Protein AF-A0A9C8JD00-F1 (afdb_monomer)

Nearest PDB structures (foldseek):
  8iuj-assembly1_4H  TM=4.743E-01  e=2.449E-01  Euglena gracilis
  5odv-assembly1_A  TM=2.960E-01  e=6.473E-01  Watermelon mosaic virus
  2ykq-assembly1_B  TM=3.484E-01  e=7.116E+00  Homo sapiens
  4dcz-assembly3_B  TM=2.017E-01  e=9.838E+00  Mycoplasmoides genitalium G37

Mean predicted aligned error: 8.98 Å

Solvent-accessible surface area (backbone atoms only — not comparable to full-atom values): 4207 Å² total; per-residue (Å²): 139,80,83,83,79,82,76,79,76,77,66,81,76,78,76,89,51,31,67,58,49,30,59,74,69,38,31,64,75,75,28,68,77,38,30,44,54,38,88,89,56,42,56,26,36,48,41,79,58,86,100,39,77,47,77,42,47,53,65,60,54,62,60,69,72,108

Secondary structure (DSSP, 8-state):
-----------------HHHHHHHTTHHHHHTTTEEE-TTS-EEEEEEETTEEEEEEHHHHHHHT-

Foldseek 3Di:
DDDDDPPPPPDPPPPDFLVNVCVVVVCCVVCVQQWGADRVGAIWGWDDDPPDTDIDGPVVVVVVVD

Sequence (66 aa):
MNSIVDSNHQQPKLEWDSEQSAKLYGVREWGADCFDISPEGNAVVSVQFGDKTVQVPLIDIVEGMK

Structure (mmCIF, N/CA/C/O backbone):
data_AF-A0A9C8JD00-F1
#
_entry.id   AF-A0A9C8JD00-F1
#
loop_
_atom_site.group_PDB
_atom_site.id
_atom_site.type_symbol
_atom_site.label_atom_id
_atom_site.label_alt_id
_atom_site.label_comp_id
_atom_site.label_asym_id
_atom_site.label_entity_id
_atom_site.label_seq_id
_atom_site.pdbx_PDB_ins_code
_atom_site.Cartn_x
_atom_site.Cartn_y
_atom_site.Cartn_z
_atom_site.occupancy
_atom_site.B_iso_or_equiv
_atom_site.auth_seq_id
_atom_site.auth_comp_id
_atom_site.auth_asym_id
_atom_site.auth_atom_id
_atom_site.pdbx_PDB_model_num
ATOM 1 N N . MET A 1 1 ? 50.789 -1.686 -34.268 1.00 42.62 1 MET A N 1
ATOM 2 C CA . MET A 1 1 ? 49.484 -1.892 -34.938 1.00 42.62 1 MET A CA 1
ATOM 3 C C . MET A 1 1 ? 49.046 -3.309 -34.595 1.00 42.62 1 MET A C 1
ATOM 5 O O . MET A 1 1 ? 49.784 -4.212 -34.942 1.00 42.62 1 MET A O 1
ATOM 9 N N . ASN A 1 2 ? 47.996 -3.606 -33.831 1.00 37.53 2 ASN A N 1
ATOM 10 C CA . ASN A 1 2 ? 46.876 -2.817 -33.326 1.00 37.53 2 ASN A CA 1
ATOM 11 C C . ASN A 1 2 ? 46.562 -3.210 -31.877 1.00 37.53 2 ASN A C 1
ATOM 13 O O . ASN A 1 2 ? 46.739 -4.359 -31.484 1.00 37.53 2 ASN A O 1
ATOM 17 N N . SER A 1 3 ? 46.117 -2.207 -31.124 1.00 43.47 3 SER A N 1
ATOM 18 C CA . SER A 1 3 ? 45.675 -2.277 -29.736 1.00 43.47 3 SER A CA 1
ATOM 19 C C . SER A 1 3 ? 44.542 -3.286 -29.579 1.00 43.47 3 SER A C 1
ATOM 21 O O . SER A 1 3 ? 43.546 -3.207 -30.298 1.00 43.47 3 SER A O 1
ATOM 23 N N . ILE A 1 4 ? 44.688 -4.205 -28.625 1.00 52.41 4 ILE A N 1
ATOM 24 C CA . ILE A 1 4 ? 43.569 -4.981 -28.092 1.00 52.41 4 ILE A CA 1
ATOM 25 C C . ILE A 1 4 ? 42.654 -3.959 -27.420 1.00 52.41 4 ILE A C 1
ATOM 27 O O . ILE A 1 4 ? 43.085 -3.180 -26.571 1.00 52.41 4 ILE A O 1
ATOM 31 N N . VAL A 1 5 ? 41.428 -3.867 -27.917 1.00 55.16 5 VAL A N 1
ATOM 32 C CA . VAL A 1 5 ? 40.387 -3.009 -27.366 1.00 55.16 5 VAL A CA 1
ATOM 33 C C . VAL A 1 5 ? 39.844 -3.685 -26.113 1.00 55.16 5 VAL A C 1
ATOM 35 O O . VAL A 1 5 ? 39.022 -4.596 -26.201 1.00 55.16 5 VAL A O 1
ATOM 38 N N . ASP A 1 6 ? 40.306 -3.251 -24.943 1.00 52.94 6 ASP A N 1
ATOM 39 C CA . ASP A 1 6 ? 39.650 -3.566 -23.676 1.00 52.94 6 ASP A CA 1
ATOM 40 C C . ASP A 1 6 ? 38.277 -2.890 -23.683 1.00 52.94 6 ASP A C 1
ATOM 42 O O . ASP A 1 6 ? 38.114 -1.707 -23.378 1.00 52.94 6 ASP A O 1
ATOM 46 N N . SER A 1 7 ? 37.272 -3.643 -24.122 1.00 56.06 7 SER A N 1
ATOM 47 C CA . SER A 1 7 ? 35.880 -3.221 -24.066 1.00 56.06 7 SER A CA 1
ATOM 48 C C . SER A 1 7 ? 35.441 -3.287 -22.607 1.00 56.06 7 SER A C 1
ATOM 50 O O . SER A 1 7 ? 34.952 -4.311 -22.135 1.00 56.06 7 SER A O 1
ATOM 52 N N . ASN A 1 8 ? 35.656 -2.189 -21.880 1.00 56.97 8 ASN A N 1
ATOM 53 C CA . ASN A 1 8 ? 35.043 -1.929 -20.582 1.00 56.97 8 ASN A CA 1
ATOM 54 C C . ASN A 1 8 ? 33.519 -1.889 -20.758 1.00 56.97 8 ASN A C 1
ATOM 56 O O . ASN A 1 8 ? 32.914 -0.832 -20.929 1.00 56.97 8 ASN A O 1
ATOM 60 N N . HIS A 1 9 ? 32.881 -3.057 -20.721 1.00 55.91 9 HIS A N 1
ATOM 61 C CA . HIS A 1 9 ? 31.441 -3.173 -20.554 1.00 55.91 9 HIS A CA 1
ATOM 62 C C . HIS A 1 9 ? 31.104 -2.905 -19.085 1.00 55.91 9 HIS A C 1
ATOM 64 O O . HIS A 1 9 ? 30.808 -3.822 -18.321 1.00 55.91 9 HIS A O 1
ATOM 70 N N . GLN A 1 10 ? 31.148 -1.637 -18.673 1.00 56.97 10 GLN A N 1
ATOM 71 C CA . GLN A 1 10 ? 30.419 -1.212 -17.483 1.00 56.97 10 GLN A CA 1
ATOM 72 C C . GLN A 1 10 ? 28.932 -1.336 -17.807 1.00 56.97 10 GLN A C 1
ATOM 74 O O . GLN A 1 10 ? 28.314 -0.430 -18.363 1.00 56.97 10 GLN A O 1
ATOM 79 N N . GLN A 1 11 ? 28.366 -2.507 -17.508 1.00 60.53 11 GLN A N 1
ATOM 80 C CA . GLN A 1 11 ? 26.924 -2.630 -17.395 1.00 60.53 11 GLN A CA 1
ATOM 81 C C . GLN A 1 11 ? 26.467 -1.609 -16.349 1.00 60.53 11 GLN A C 1
ATOM 83 O O . GLN A 1 11 ? 27.105 -1.514 -15.294 1.00 60.53 11 GLN A O 1
ATOM 88 N N . PRO A 1 12 ? 25.418 -0.815 -16.620 1.00 58.62 12 PRO A N 1
ATOM 89 C CA . PRO A 1 12 ? 24.874 0.056 -15.598 1.00 58.62 12 PRO A CA 1
ATOM 90 C C . PRO A 1 12 ? 24.463 -0.830 -14.422 1.00 58.62 12 PRO A C 1
ATOM 92 O O . PRO A 1 12 ? 23.601 -1.698 -14.556 1.00 58.62 12 PRO A O 1
ATOM 95 N N . LYS A 1 13 ? 25.130 -0.646 -13.280 1.00 66.69 13 LYS A N 1
ATOM 96 C CA . LYS A 1 13 ? 24.682 -1.204 -12.010 1.00 66.69 13 LYS A CA 1
ATOM 97 C C . LYS A 1 13 ? 23.329 -0.557 -11.748 1.00 66.69 13 LYS A C 1
ATOM 99 O O . LYS A 1 13 ? 23.274 0.626 -11.430 1.00 66.69 13 LYS A O 1
ATOM 104 N N . LEU A 1 14 ? 22.251 -1.300 -11.986 1.00 71.56 14 LEU A N 1
ATOM 105 C CA . LEU A 1 14 ? 20.927 -0.923 -11.507 1.00 71.56 14 LEU A CA 1
ATOM 106 C C . LEU A 1 14 ? 21.076 -0.743 -9.996 1.00 71.56 14 LEU A C 1
ATOM 108 O O . LEU A 1 14 ? 21.367 -1.706 -9.285 1.00 71.56 14 LEU A O 1
ATOM 112 N N . GLU A 1 15 ? 21.013 0.505 -9.537 1.00 87.25 15 GLU A N 1
ATOM 113 C CA . GLU A 1 15 ? 20.999 0.783 -8.107 1.00 87.25 15 GLU A CA 1
ATOM 114 C C . GLU A 1 15 ? 19.736 0.159 -7.519 1.00 87.25 15 GLU A C 1
ATOM 116 O O . GLU A 1 15 ? 18.681 0.144 -8.159 1.00 87.25 15 GLU A O 1
ATOM 121 N N . TRP A 1 16 ? 19.884 -0.437 -6.338 1.00 91.31 16 TRP A N 1
ATOM 122 C CA . TRP A 1 16 ? 18.788 -1.153 -5.707 1.00 91.31 16 TRP A CA 1
ATOM 123 C C . TRP A 1 16 ? 17.769 -0.169 -5.145 1.00 91.31 16 TRP A C 1
ATOM 125 O O . TRP A 1 16 ? 18.149 0.741 -4.408 1.00 91.31 16 TRP A O 1
ATOM 135 N N . ASP A 1 17 ? 16.490 -0.359 -5.468 1.00 94.56 17 ASP A N 1
ATOM 136 C CA . ASP A 1 17 ? 15.404 0.518 -5.030 1.00 94.56 17 ASP A CA 1
ATOM 137 C C . ASP A 1 17 ? 14.270 -0.234 -4.302 1.00 94.56 17 ASP A C 1
ATOM 139 O O . ASP A 1 17 ? 14.280 -1.459 -4.099 1.00 94.56 17 ASP A O 1
ATOM 143 N N . SER A 1 18 ? 13.295 0.534 -3.818 1.00 96.56 18 SER A N 1
ATOM 144 C CA . SER A 1 18 ? 12.127 0.029 -3.094 1.00 96.56 18 SER A CA 1
ATOM 145 C C . SER A 1 18 ? 11.230 -0.846 -3.973 1.00 96.56 18 SER A C 1
ATOM 147 O O . SER A 1 18 ? 10.686 -1.838 -3.484 1.00 96.56 18 SER A O 1
ATOM 149 N N . GLU A 1 19 ? 11.130 -0.560 -5.273 1.00 95.94 19 GLU A N 1
ATOM 150 C CA . GLU A 1 19 ? 10.351 -1.366 -6.216 1.00 95.94 19 GLU A CA 1
ATOM 151 C C . GLU A 1 19 ? 10.965 -2.758 -6.402 1.00 95.94 19 GLU A C 1
ATOM 153 O O . GLU A 1 19 ? 10.253 -3.767 -6.363 1.00 95.94 19 GLU A O 1
ATOM 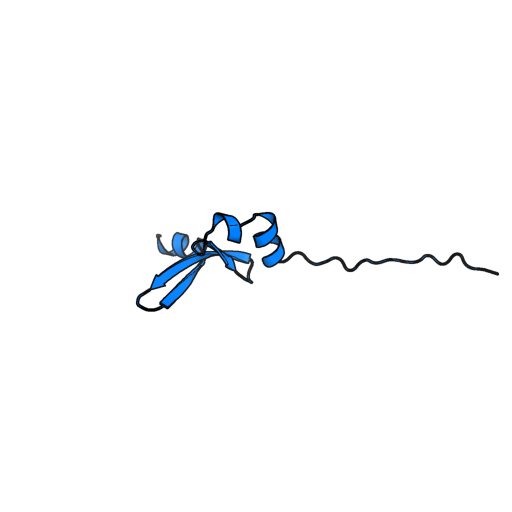158 N N . GLN A 1 20 ? 12.291 -2.836 -6.522 1.00 95.81 20 GLN A N 1
ATOM 159 C CA . GLN A 1 20 ? 13.014 -4.105 -6.571 1.00 95.81 20 GLN A CA 1
ATOM 160 C C . GLN A 1 20 ? 12.829 -4.916 -5.287 1.00 95.81 20 GLN A C 1
ATOM 162 O O . GLN A 1 20 ? 12.669 -6.135 -5.357 1.00 95.81 20 GLN A O 1
ATOM 167 N N . SER A 1 21 ? 12.775 -4.257 -4.127 1.00 95.81 21 SER A N 1
ATOM 168 C CA . SER A 1 21 ? 12.484 -4.912 -2.845 1.00 95.81 21 SER A CA 1
ATOM 169 C C . SER A 1 21 ? 11.053 -5.458 -2.795 1.00 95.81 21 SER A C 1
ATOM 171 O O . SER A 1 21 ? 10.857 -6.623 -2.446 1.00 95.81 21 SER A O 1
ATOM 173 N N . ALA A 1 22 ? 10.061 -4.656 -3.204 1.00 97.00 22 ALA A N 1
ATOM 174 C CA . ALA A 1 22 ? 8.661 -5.076 -3.273 1.00 97.00 22 ALA A CA 1
ATOM 175 C C . ALA A 1 22 ? 8.489 -6.309 -4.174 1.00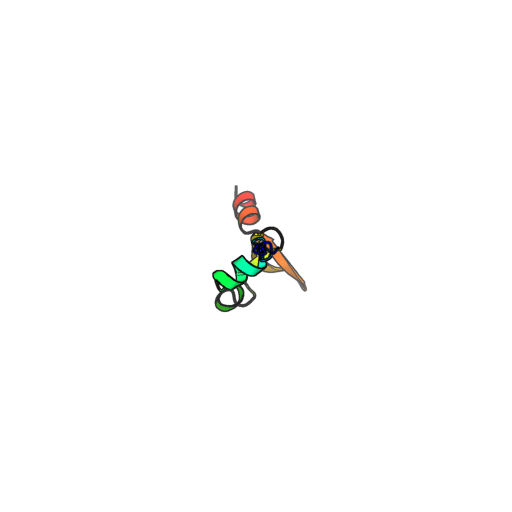 97.00 22 ALA A C 1
ATOM 177 O O . ALA A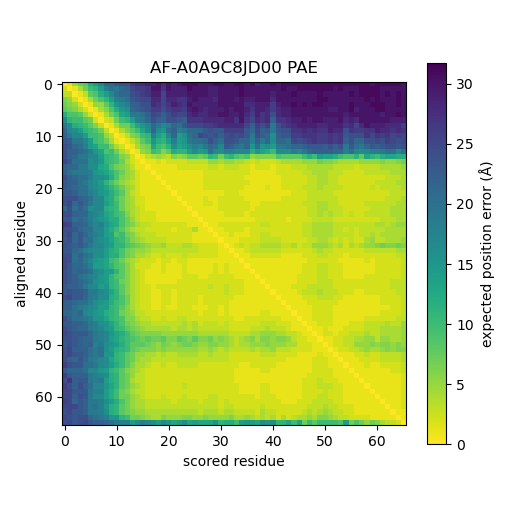 1 22 ? 7.805 -7.260 -3.798 1.00 97.00 22 ALA A O 1
ATOM 178 N N . LYS A 1 23 ? 9.177 -6.323 -5.324 1.00 96.31 23 LYS A N 1
ATOM 179 C CA . LYS A 1 23 ? 9.181 -7.444 -6.271 1.00 96.31 23 LYS A CA 1
ATOM 180 C C . LYS A 1 23 ? 9.913 -8.674 -5.734 1.00 96.31 23 LYS A C 1
ATOM 182 O O . LYS A 1 23 ? 9.404 -9.782 -5.863 1.00 96.31 23 LYS A O 1
ATOM 187 N N . LEU A 1 24 ? 11.104 -8.504 -5.154 1.00 96.31 24 LEU A N 1
ATOM 188 C CA . LEU A 1 24 ? 11.914 -9.616 -4.642 1.00 96.31 24 LEU A CA 1
ATOM 189 C C . LEU A 1 24 ? 11.170 -10.395 -3.553 1.00 96.31 24 LEU A C 1
ATOM 191 O O . LEU A 1 24 ? 11.197 -11.624 -3.548 1.00 96.31 24 LEU A O 1
ATOM 195 N N . TYR A 1 25 ? 10.511 -9.676 -2.644 1.00 96.00 25 TYR A N 1
ATOM 196 C CA . TYR A 1 25 ? 9.773 -10.270 -1.529 1.00 96.00 25 TYR A CA 1
ATOM 197 C C . TYR A 1 25 ? 8.304 -10.570 -1.849 1.00 96.00 25 TYR A C 1
ATOM 199 O O . TYR A 1 25 ? 7.577 -11.032 -0.969 1.00 96.00 25 TYR A O 1
ATOM 207 N N . GLY A 1 26 ? 7.863 -10.321 -3.084 1.00 96.88 26 GLY A N 1
ATOM 208 C CA . GLY A 1 26 ? 6.496 -10.580 -3.529 1.00 96.88 26 GLY A CA 1
ATOM 209 C C . GLY A 1 26 ? 5.432 -9.830 -2.722 1.00 96.88 26 GLY A C 1
ATOM 210 O O . GLY A 1 26 ? 4.352 -10.369 -2.480 1.00 96.88 26 GLY A O 1
ATOM 211 N N . VAL A 1 27 ? 5.756 -8.629 -2.220 1.00 97.19 27 VAL A N 1
ATOM 212 C CA . VAL A 1 27 ? 4.916 -7.903 -1.250 1.00 97.19 27 VAL A CA 1
ATOM 213 C C . VAL A 1 27 ? 3.545 -7.586 -1.828 1.00 97.19 27 VAL A C 1
ATOM 215 O O . VAL A 1 27 ? 2.553 -7.693 -1.120 1.00 97.19 27 VAL A O 1
ATOM 218 N N . ARG A 1 28 ? 3.458 -7.269 -3.121 1.00 94.38 28 ARG A N 1
ATOM 219 C CA . ARG A 1 28 ? 2.182 -6.932 -3.769 1.00 94.38 28 ARG A CA 1
ATOM 220 C C . ARG A 1 28 ? 1.324 -8.169 -4.029 1.00 94.38 28 ARG A C 1
ATOM 222 O O . ARG A 1 28 ? 0.103 -8.073 -4.075 1.00 94.38 28 ARG A O 1
ATOM 229 N N . GLU A 1 29 ? 1.952 -9.334 -4.144 1.00 95.56 29 GLU A N 1
ATOM 230 C CA . GLU A 1 29 ? 1.303 -10.618 -4.374 1.00 95.56 29 GLU A CA 1
ATOM 231 C C . GLU A 1 29 ? 0.670 -11.176 -3.096 1.00 95.56 29 GLU A C 1
ATOM 233 O O . GLU A 1 29 ? -0.482 -11.606 -3.128 1.00 95.56 29 GLU A O 1
ATOM 238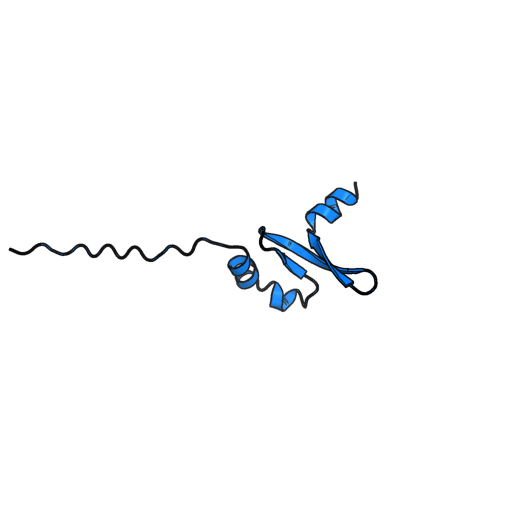 N N . TRP A 1 30 ? 1.389 -11.167 -1.967 1.00 95.56 30 TRP A N 1
ATOM 239 C CA . TRP A 1 30 ? 0.829 -11.635 -0.689 1.00 95.56 30 TRP A CA 1
ATOM 240 C C . TRP A 1 30 ? 0.143 -10.528 0.118 1.00 95.56 30 TRP A C 1
ATOM 242 O O . TRP A 1 30 ? -0.724 -10.825 0.937 1.00 95.56 30 TRP A O 1
ATOM 252 N N . GLY A 1 31 ? 0.516 -9.265 -0.099 1.00 91.94 31 GLY A N 1
ATOM 253 C CA . GLY A 1 31 ? 0.016 -8.108 0.646 1.00 91.94 31 GLY A CA 1
ATOM 254 C C . GLY A 1 31 ? -1.410 -7.703 0.289 1.00 91.94 31 GLY A C 1
ATOM 255 O O . GLY A 1 31 ? -2.052 -7.056 1.112 1.00 91.94 31 GLY A O 1
ATOM 256 N N . ALA A 1 32 ? -1.919 -8.110 -0.883 1.00 92.62 32 ALA A N 1
ATOM 257 C CA . ALA A 1 32 ? -3.323 -7.981 -1.293 1.00 92.62 32 ALA A CA 1
ATOM 258 C C . ALA A 1 32 ? -3.924 -6.584 -1.021 1.00 92.62 32 ALA A C 1
ATOM 260 O O . ALA A 1 32 ? -4.938 -6.457 -0.333 1.00 92.62 32 ALA A O 1
ATOM 261 N N . ASP A 1 33 ? -3.234 -5.539 -1.490 1.00 92.06 33 ASP A N 1
ATOM 262 C CA . ASP A 1 33 ? -3.533 -4.108 -1.285 1.00 92.06 33 ASP A CA 1
ATOM 263 C C . ASP A 1 33 ? -3.528 -3.619 0.178 1.00 92.06 33 ASP A C 1
ATOM 265 O O . ASP A 1 33 ? -3.576 -2.412 0.429 1.00 92.06 33 ASP A O 1
ATOM 269 N N . CYS A 1 34 ? -3.411 -4.524 1.154 1.00 95.69 34 CYS A N 1
ATOM 270 C CA . CYS A 1 34 ? -3.291 -4.207 2.574 1.00 95.69 34 CYS A CA 1
ATOM 271 C C . CYS A 1 34 ? -1.870 -3.774 2.936 1.00 95.69 34 CYS A C 1
ATOM 273 O O . CYS A 1 34 ? -1.716 -2.904 3.785 1.00 95.69 34 CYS A O 1
ATOM 275 N N . PHE A 1 35 ? -0.847 -4.361 2.306 1.00 97.69 35 PHE A N 1
ATOM 276 C CA . PHE A 1 35 ? 0.564 -4.070 2.572 1.00 97.69 35 PHE A CA 1
ATOM 277 C C . PHE A 1 35 ? 1.338 -3.770 1.285 1.00 97.69 35 PHE A C 1
ATOM 279 O O . PHE A 1 35 ? 1.097 -4.400 0.258 1.00 97.69 35 PHE A O 1
ATOM 286 N N . ASP A 1 36 ? 2.293 -2.841 1.360 1.00 97.62 36 ASP A N 1
ATOM 287 C CA . ASP A 1 36 ? 3.243 -2.536 0.279 1.00 97.62 36 ASP A CA 1
ATOM 288 C C . ASP A 1 36 ? 4.568 -1.992 0.855 1.00 97.62 36 ASP A C 1
ATOM 290 O O . ASP A 1 36 ? 4.734 -1.861 2.073 1.00 97.62 36 ASP A O 1
ATOM 294 N N . ILE A 1 37 ? 5.513 -1.668 -0.027 1.00 97.81 37 ILE A N 1
ATOM 295 C CA . ILE A 1 37 ? 6.727 -0.905 0.263 1.00 97.81 37 ILE A CA 1
ATOM 296 C C . ILE A 1 37 ? 6.588 0.504 -0.329 1.00 97.81 37 ILE A C 1
ATOM 298 O O . ILE A 1 37 ? 6.314 0.658 -1.520 1.00 97.81 37 ILE A O 1
ATOM 302 N N . SER A 1 38 ? 6.799 1.535 0.492 1.00 97.06 38 SER A N 1
ATOM 303 C CA . SER A 1 38 ? 6.767 2.935 0.052 1.00 97.06 38 SER A CA 1
ATOM 304 C C . SER A 1 38 ? 7.995 3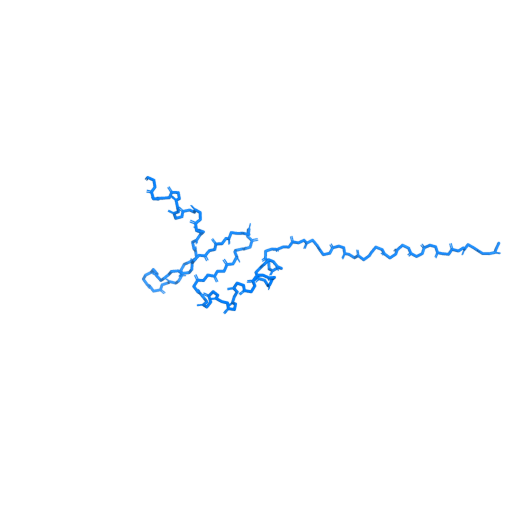.300 -0.800 1.00 97.06 38 SER A C 1
ATOM 306 O O . SER A 1 38 ? 9.013 2.601 -0.741 1.00 97.06 38 SER A O 1
ATOM 308 N N . PRO A 1 39 ? 7.969 4.417 -1.553 1.00 96.44 39 PRO A N 1
ATOM 309 C CA . PRO A 1 39 ? 9.133 4.897 -2.303 1.00 96.44 39 PRO A CA 1
ATOM 310 C C . PRO A 1 39 ? 10.390 5.069 -1.439 1.00 96.44 39 PRO A C 1
ATOM 312 O O . PRO A 1 39 ? 11.494 4.797 -1.905 1.00 96.44 39 PRO A O 1
ATOM 315 N N . GLU A 1 40 ? 10.218 5.440 -0.170 1.00 96.19 40 GLU A N 1
ATOM 316 C CA . GLU A 1 40 ? 11.279 5.616 0.830 1.00 96.19 40 GLU A CA 1
ATOM 317 C C . GLU A 1 40 ? 11.799 4.286 1.405 1.00 96.19 40 GLU A C 1
ATOM 319 O O . GLU A 1 40 ? 12.765 4.281 2.164 1.00 96.19 40 GLU A O 1
ATOM 324 N N . GLY A 1 41 ? 11.176 3.156 1.053 1.00 96.19 41 GLY A N 1
ATOM 325 C CA . GLY A 1 41 ? 11.567 1.819 1.501 1.00 96.19 41 GLY A CA 1
ATOM 326 C C . GLY A 1 41 ? 10.883 1.348 2.787 1.00 96.19 41 GLY A C 1
ATOM 327 O O . GLY A 1 41 ? 11.302 0.342 3.358 1.00 96.19 41 GLY A O 1
ATOM 328 N N . ASN A 1 42 ? 9.834 2.032 3.250 1.00 97.94 42 ASN A N 1
ATOM 329 C CA . ASN A 1 42 ? 9.100 1.621 4.447 1.00 97.94 42 ASN A CA 1
ATOM 330 C C . ASN A 1 42 ? 8.073 0.537 4.123 1.00 97.94 42 ASN A C 1
ATOM 332 O O . ASN A 1 42 ? 7.363 0.638 3.126 1.00 97.94 42 ASN A O 1
ATOM 336 N N . ALA A 1 43 ? 7.916 -0.447 5.009 1.00 97.75 43 ALA A N 1
ATOM 337 C CA . ALA A 1 43 ? 6.733 -1.300 4.989 1.00 97.75 43 ALA A CA 1
ATOM 338 C C . ALA A 1 43 ? 5.519 -0.476 5.435 1.00 97.75 43 ALA A C 1
ATOM 340 O O . ALA A 1 43 ? 5.517 0.088 6.535 1.00 97.75 43 ALA A O 1
ATOM 341 N N . VAL A 1 44 ? 4.503 -0.403 4.582 1.00 98.44 44 VAL A N 1
ATOM 342 C CA . VAL A 1 44 ? 3.289 0.382 4.819 1.00 98.44 44 VAL A CA 1
ATOM 343 C C . VAL A 1 44 ? 2.061 -0.510 4.876 1.00 98.44 44 VAL A C 1
ATOM 345 O O . VAL A 1 44 ? 2.013 -1.560 4.237 1.00 98.44 44 VAL A O 1
ATOM 348 N N . VAL A 1 45 ? 1.058 -0.066 5.633 1.00 97.81 45 VAL A N 1
ATOM 349 C CA . VAL A 1 45 ? -0.290 -0.638 5.637 1.00 97.81 45 VAL A CA 1
ATOM 350 C C . VAL A 1 45 ? -1.281 0.354 5.032 1.00 97.81 45 VAL A C 1
ATOM 352 O O . VAL A 1 45 ? -1.261 1.539 5.368 1.00 97.81 45 VAL A O 1
ATOM 355 N N . SER A 1 46 ? -2.152 -0.131 4.153 1.00 97.38 46 SER A N 1
ATOM 356 C CA . SER A 1 46 ? -3.291 0.616 3.622 1.00 97.38 46 SER A CA 1
ATOM 357 C C . SER A 1 46 ? -4.482 0.458 4.562 1.00 97.38 46 SER A C 1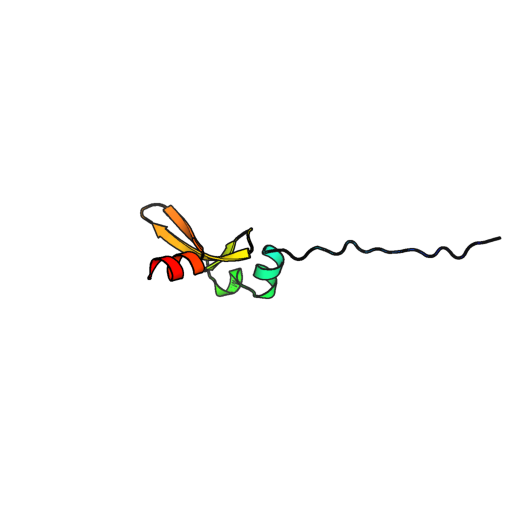
ATOM 359 O O . SER A 1 46 ? -4.953 -0.653 4.804 1.00 97.38 46 SER A O 1
ATOM 361 N N . VAL A 1 47 ? -5.004 1.566 5.078 1.00 94.50 47 VAL A N 1
ATOM 362 C CA . VAL A 1 47 ? -6.179 1.572 5.958 1.00 94.50 47 VAL A CA 1
ATOM 363 C C . VAL A 1 47 ? -7.264 2.479 5.399 1.00 94.50 47 VAL A C 1
ATOM 365 O O . VAL A 1 47 ? -6.983 3.541 4.842 1.00 94.50 47 VAL A O 1
ATOM 368 N N . GLN A 1 48 ? -8.520 2.064 5.557 1.00 95.44 48 GLN A N 1
ATOM 369 C CA . GLN A 1 48 ? -9.656 2.927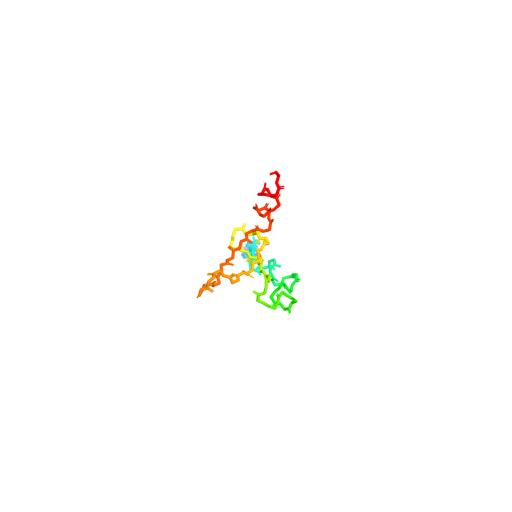 5.258 1.00 95.44 48 GLN A CA 1
ATOM 370 C C . GLN A 1 48 ? -9.871 3.917 6.402 1.00 95.44 48 GLN A C 1
ATOM 372 O O . GLN A 1 48 ? -10.026 3.530 7.560 1.00 95.44 48 GLN A O 1
ATOM 377 N N . PHE A 1 49 ? -9.904 5.199 6.063 1.00 93.00 49 PHE A N 1
ATOM 378 C CA . PHE A 1 49 ? -10.138 6.312 6.965 1.00 93.00 49 PHE A CA 1
ATOM 379 C C . PHE A 1 49 ? -11.231 7.219 6.386 1.00 93.00 49 PHE A C 1
ATOM 381 O O . PHE A 1 49 ? -10.977 8.113 5.574 1.00 93.00 49 PHE A O 1
ATOM 388 N N . 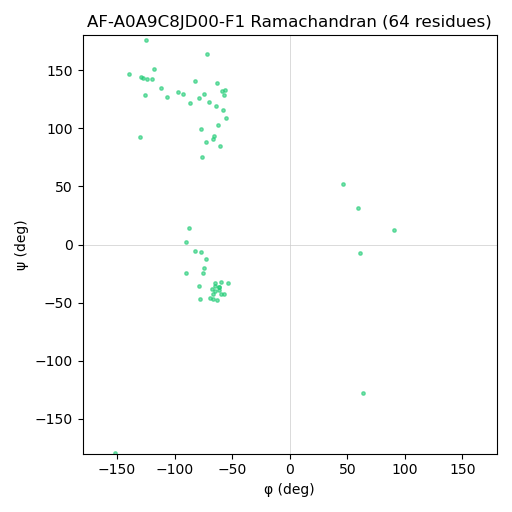GLY A 1 50 ? -12.476 6.950 6.790 1.00 94.50 50 GLY A N 1
ATOM 389 C CA . GLY A 1 50 ? -13.659 7.536 6.158 1.00 94.50 50 GLY A CA 1
ATOM 390 C C . GLY A 1 50 ? -13.771 7.080 4.703 1.00 94.50 50 GLY A C 1
ATOM 391 O O . GLY A 1 50 ? -13.675 5.890 4.421 1.00 94.50 50 GLY A O 1
ATOM 392 N N . ASP A 1 51 ? -13.909 8.035 3.786 1.00 96.44 51 ASP A N 1
ATOM 393 C CA . ASP A 1 51 ? -14.028 7.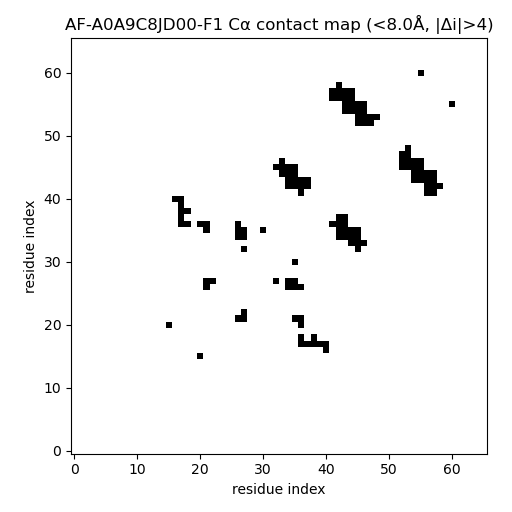778 2.343 1.00 96.44 51 ASP A CA 1
ATOM 394 C C . ASP A 1 51 ? -12.668 7.685 1.622 1.00 96.44 51 ASP A C 1
ATOM 396 O O . ASP A 1 51 ? -12.596 7.800 0.397 1.00 96.44 51 ASP A O 1
ATOM 400 N N . LYS A 1 52 ? -11.563 7.557 2.369 1.00 95.50 52 LYS A N 1
ATOM 401 C CA . LYS A 1 52 ? -10.200 7.560 1.824 1.00 95.50 52 LYS A CA 1
ATOM 402 C C . LYS A 1 52 ? -9.421 6.346 2.289 1.00 95.50 52 LYS A C 1
ATOM 404 O O . LYS A 1 52 ? -9.481 5.984 3.457 1.00 95.50 52 LYS A O 1
ATOM 409 N N . THR A 1 53 ? -8.584 5.819 1.408 1.00 96.00 53 THR A N 1
ATOM 410 C CA . THR A 1 53 ? -7.512 4.901 1.790 1.00 96.00 53 THR A CA 1
ATOM 411 C C . THR A 1 53 ? -6.241 5.703 2.043 1.00 96.00 53 THR A C 1
ATOM 413 O O . THR A 1 53 ? -5.861 6.535 1.219 1.00 96.00 53 THR A O 1
ATOM 416 N N . VAL A 1 54 ? -5.596 5.474 3.184 1.00 95.81 54 VAL A N 1
ATOM 417 C CA . VAL A 1 54 ? -4.310 6.087 3.539 1.00 95.81 54 VAL A CA 1
ATOM 418 C C . VAL A 1 54 ? -3.268 4.999 3.760 1.00 95.81 54 VAL A C 1
ATOM 420 O O . VAL A 1 54 ? -3.588 3.941 4.297 1.00 95.81 54 VAL A O 1
ATOM 423 N N . GLN A 1 55 ? -2.029 5.258 3.346 1.00 97.44 55 GLN A N 1
ATOM 424 C CA . GLN A 1 55 ? -0.890 4.396 3.646 1.00 97.44 55 GLN A CA 1
ATOM 425 C C . GLN A 1 55 ? -0.136 4.940 4.854 1.00 97.44 55 GLN A C 1
ATOM 427 O O . GLN A 1 55 ? 0.164 6.133 4.912 1.00 97.44 55 GLN A O 1
ATOM 432 N N . VAL A 1 56 ? 0.159 4.065 5.812 1.00 97.38 56 VAL A N 1
ATOM 433 C CA . VAL A 1 56 ? 0.862 4.414 7.051 1.00 97.38 56 VAL A CA 1
ATOM 434 C C . VAL A 1 56 ? 2.078 3.500 7.215 1.00 97.38 56 VAL A C 1
ATOM 436 O O . VAL A 1 56 ? 1.911 2.279 7.137 1.00 97.38 56 VAL A O 1
ATOM 439 N N . PRO A 1 57 ? 3.291 4.035 7.450 1.00 98.31 57 PRO A N 1
ATOM 440 C CA . PRO A 1 57 ? 4.449 3.223 7.806 1.00 98.31 57 PRO A CA 1
ATOM 441 C C . PRO A 1 57 ? 4.194 2.424 9.085 1.00 98.31 57 PRO A C 1
ATOM 443 O O . PRO A 1 57 ? 3.765 2.968 10.101 1.00 98.31 57 PRO A O 1
ATOM 446 N N . LEU A 1 58 ? 4.496 1.125 9.059 1.00 97.75 58 LEU A N 1
ATOM 447 C CA . LEU A 1 58 ? 4.312 0.258 10.228 1.00 97.75 58 LEU A CA 1
ATOM 448 C C . LEU A 1 58 ? 5.127 0.741 11.436 1.00 97.75 58 LEU A C 1
ATOM 450 O O . LEU A 1 58 ? 4.689 0.584 12.574 1.00 97.75 58 LEU A O 1
ATOM 454 N N . ILE A 1 59 ? 6.294 1.345 11.191 1.00 97.25 59 ILE A N 1
ATOM 455 C CA . ILE A 1 59 ? 7.151 1.879 12.252 1.00 97.25 59 ILE A CA 1
ATOM 456 C C . ILE A 1 59 ? 6.488 3.047 12.994 1.00 97.25 59 ILE A C 1
ATOM 458 O O . ILE A 1 59 ? 6.511 3.058 14.221 1.00 97.25 59 ILE A O 1
ATOM 462 N N . ASP A 1 60 ? 5.796 3.944 12.286 1.00 97.25 60 ASP A N 1
ATOM 463 C CA . ASP A 1 60 ? 5.090 5.080 12.891 1.00 97.25 60 ASP A CA 1
ATOM 464 C C . ASP A 1 60 ? 3.944 4.603 13.798 1.00 97.25 60 ASP A C 1
ATOM 466 O O . ASP A 1 60 ? 3.697 5.174 14.861 1.00 97.25 60 ASP A O 1
ATOM 470 N N . ILE A 1 61 ? 3.270 3.509 13.418 1.00 95.69 61 ILE A N 1
ATOM 471 C CA . ILE A 1 61 ? 2.228 2.880 14.245 1.00 95.69 61 ILE A CA 1
ATOM 472 C C . ILE A 1 61 ? 2.835 2.362 15.552 1.00 95.69 61 ILE A C 1
ATOM 474 O O . ILE A 1 61 ? 2.305 2.639 16.626 1.00 95.69 61 ILE A O 1
ATOM 478 N N . VAL A 1 62 ? 3.958 1.638 15.475 1.00 96.81 62 VAL A N 1
ATOM 479 C CA . VAL A 1 62 ? 4.661 1.113 16.659 1.00 96.81 62 VAL A CA 1
ATOM 480 C C . VAL A 1 62 ? 5.143 2.249 17.563 1.00 96.81 62 VAL A C 1
ATOM 482 O O . VAL A 1 62 ? 5.070 2.141 18.787 1.00 96.81 62 VAL A O 1
ATOM 485 N N . GLU A 1 63 ? 5.621 3.349 16.985 1.00 97.06 63 GLU A N 1
ATOM 486 C CA . GLU A 1 63 ? 6.043 4.521 17.749 1.00 97.06 63 GLU A CA 1
ATOM 487 C C . GLU A 1 63 ? 4.881 5.227 18.450 1.00 97.06 63 GLU A C 1
ATOM 489 O O . GLU A 1 63 ? 5.044 5.640 19.599 1.00 97.06 63 GLU A O 1
ATOM 494 N N . GLY A 1 64 ? 3.712 5.310 17.810 1.00 96.44 64 GLY A N 1
ATOM 495 C CA . GLY A 1 64 ? 2.502 5.908 18.382 1.00 96.44 64 GLY A CA 1
ATOM 496 C C . GLY A 1 64 ? 1.813 5.074 19.469 1.00 96.44 64 GLY A C 1
ATOM 497 O O . GLY A 1 64 ? 0.938 5.592 20.157 1.00 96.44 64 GLY A O 1
ATOM 498 N N . MET A 1 65 ? 2.186 3.800 19.641 1.00 95.88 65 MET A N 1
ATOM 499 C CA . MET A 1 65 ? 1.664 2.923 20.704 1.00 95.88 65 MET A CA 1
ATOM 500 C C . MET A 1 65 ? 2.352 3.112 22.067 1.00 95.88 65 MET A C 1
ATOM 502 O O . MET A 1 65 ? 1.957 2.454 23.033 1.00 95.88 65 MET A O 1
ATOM 506 N N . LYS A 1 66 ? 3.405 3.932 22.132 1.00 80.94 66 LYS A N 1
ATOM 507 C CA . LYS A 1 66 ? 4.174 4.199 23.356 1.00 80.94 66 LYS A CA 1
ATOM 508 C C . LYS A 1 66 ? 3.416 5.062 24.362 1.00 80.94 66 LYS A C 1
ATOM 510 O O . LYS A 1 66 ? 2.626 5.931 23.938 1.00 80.94 66 LYS A O 1
#

Radius of gyration: 20.53 Å; Cα contacts (8 Å, |Δi|>4): 64; chains: 1; bounding box: 64×19×58 Å

pLDDT: mean 86.97, std 17.35, range [37.53, 98.44]